Protein AF-A0A1W9SX66-F1 (afdb_monomer_lite)

pLDDT: mean 78.48, std 17.4, range [28.59, 94.06]

Foldseek 3Di:
DFQLVLLVVLLVLLVVLVLADPLLNVLCVQCSVVADSQQKDFLVVSLVRRPVPPPCSPVVSVVSVVSVVVSLVVSLVVCVVVVVVVSNLSSVQFDFDFDDDDDPDGTMTGTGGDPPPPPPD

Structure (mmCIF, N/CA/C/O backbone):
data_AF-A0A1W9SX66-F1
#
_entry.id   AF-A0A1W9SX66-F1
#
loop_
_atom_site.group_PDB
_atom_site.id
_atom_site.type_symbol
_atom_site.label_atom_id
_atom_site.label_alt_id
_atom_site.label_comp_id
_atom_site.label_asym_id
_atom_site.label_entity_id
_atom_site.label_seq_id
_atom_site.pdbx_PDB_ins_code
_atom_site.Cartn_x
_atom_site.Cartn_y
_atom_site.Cartn_z
_atom_site.occupancy
_atom_site.B_iso_or_equiv
_atom_site.auth_seq_id
_atom_site.auth_comp_id
_atom_site.auth_asym_id
_atom_site.auth_atom_id
_atom_site.pdbx_PDB_model_num
ATOM 1 N N . MET A 1 1 ? -13.457 -14.697 2.118 1.00 47.81 1 MET A N 1
ATOM 2 C CA . MET A 1 1 ? -12.873 -13.501 1.469 1.00 47.81 1 MET A CA 1
ATOM 3 C C . MET A 1 1 ? -11.467 -13.855 1.007 1.00 47.81 1 MET A C 1
ATOM 5 O O . MET A 1 1 ? -10.770 -14.530 1.751 1.00 47.81 1 MET A O 1
ATOM 9 N N . THR A 1 2 ? -11.082 -13.484 -0.215 1.00 57.41 2 THR A N 1
ATOM 10 C CA . THR A 1 2 ? -9.719 -13.680 -0.748 1.00 57.41 2 THR A CA 1
ATOM 11 C C . THR A 1 2 ? -8.740 -12.703 -0.084 1.00 57.41 2 THR A C 1
ATOM 13 O O . THR A 1 2 ? -9.169 -11.658 0.408 1.00 57.41 2 THR A O 1
ATOM 16 N N . GLY A 1 3 ? -7.435 -13.004 -0.084 1.00 63.94 3 GLY A N 1
ATOM 17 C CA . GLY A 1 3 ? -6.404 -12.120 0.491 1.00 63.94 3 GLY A CA 1
ATOM 18 C C . GLY A 1 3 ? -6.440 -10.691 -0.071 1.0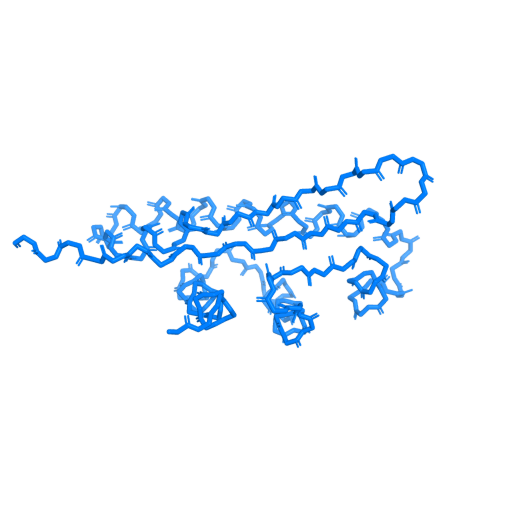0 63.94 3 GLY A C 1
ATOM 19 O O . GLY A 1 3 ? -6.304 -9.727 0.676 1.00 63.94 3 GLY A O 1
ATOM 20 N N . LEU A 1 4 ? -6.763 -10.539 -1.360 1.00 70.50 4 LEU A N 1
ATOM 21 C CA . LEU A 1 4 ? -6.938 -9.235 -2.012 1.00 70.50 4 LEU A CA 1
ATOM 22 C C . LEU A 1 4 ? -8.025 -8.364 -1.368 1.00 70.50 4 LEU A C 1
ATOM 24 O O . LEU A 1 4 ? -7.818 -7.164 -1.207 1.00 70.50 4 LEU A O 1
ATOM 28 N N . ASN A 1 5 ? -9.160 -8.935 -0.950 1.00 74.81 5 ASN A N 1
ATOM 29 C CA . ASN A 1 5 ? -10.233 -8.147 -0.333 1.00 74.81 5 ASN A CA 1
ATOM 30 C C . ASN A 1 5 ? -9.789 -7.528 1.001 1.00 74.81 5 ASN A C 1
ATOM 32 O O . ASN A 1 5 ? -10.175 -6.401 1.310 1.00 74.81 5 ASN A O 1
ATOM 36 N N . TYR A 1 6 ? -8.958 -8.238 1.771 1.00 74.50 6 TYR A N 1
ATOM 37 C CA . TYR A 1 6 ? -8.386 -7.708 3.011 1.00 74.50 6 TYR A CA 1
ATOM 38 C C . TYR A 1 6 ? -7.370 -6.607 2.735 1.00 74.50 6 TYR A C 1
ATOM 40 O O . TYR A 1 6 ? -7.409 -5.575 3.397 1.00 74.50 6 TYR A O 1
ATOM 48 N N . ILE A 1 7 ? -6.540 -6.776 1.705 1.00 75.50 7 ILE A N 1
ATOM 49 C CA . ILE A 1 7 ? -5.585 -5.754 1.268 1.00 75.50 7 ILE A CA 1
ATOM 50 C C . ILE A 1 7 ? -6.325 -4.471 0.861 1.00 75.50 7 ILE A C 1
ATOM 52 O O . ILE A 1 7 ? -6.004 -3.389 1.351 1.00 75.50 7 ILE A O 1
ATOM 56 N N . HIS A 1 8 ? -7.373 -4.579 0.038 1.00 80.94 8 HIS A N 1
ATOM 57 C CA . HIS A 1 8 ? -8.212 -3.439 -0.339 1.00 80.94 8 HIS A CA 1
ATOM 58 C C . HIS A 1 8 ? -8.830 -2.742 0.878 1.00 80.94 8 HIS A C 1
ATOM 60 O O . HIS A 1 8 ? -8.766 -1.516 0.977 1.00 80.94 8 HIS A O 1
ATOM 66 N N . LYS A 1 9 ? -9.399 -3.508 1.817 1.00 84.19 9 LYS A N 1
ATOM 67 C CA . LYS A 1 9 ? -10.010 -2.957 3.032 1.00 84.19 9 LYS A CA 1
ATOM 68 C C . LYS A 1 9 ? -8.976 -2.243 3.907 1.00 84.19 9 LYS A C 1
ATOM 70 O O . LYS A 1 9 ? -9.235 -1.138 4.372 1.00 84.19 9 LYS A O 1
ATOM 75 N N . ALA A 1 10 ? -7.798 -2.833 4.091 1.00 84.25 10 ALA A N 1
ATOM 76 C CA . ALA A 1 10 ? -6.725 -2.244 4.884 1.00 84.25 10 ALA A CA 1
ATOM 77 C C . ALA A 1 10 ? -6.221 -0.928 4.268 1.00 84.25 10 ALA A C 1
ATOM 79 O O . ALA A 1 10 ? -6.040 0.063 4.976 1.00 84.25 10 ALA A O 1
ATOM 80 N N . PHE A 1 11 ? -6.102 -0.862 2.938 1.00 84.88 11 PHE A N 1
ATOM 81 C CA . PHE A 1 11 ? -5.754 0.380 2.244 1.00 84.88 11 PHE A CA 1
ATOM 82 C C . PHE A 1 11 ? -6.856 1.444 2.286 1.00 84.88 11 PHE A C 1
ATOM 84 O O . PHE A 1 11 ? -6.541 2.631 2.359 1.00 84.88 11 PHE A O 1
ATOM 91 N N . GLN A 1 12 ? -8.133 1.058 2.278 1.00 87.75 12 GLN A N 1
ATOM 92 C CA . GLN A 1 12 ? -9.238 1.997 2.503 1.00 87.75 12 GLN A CA 1
ATOM 93 C C . GLN A 1 12 ? -9.212 2.572 3.920 1.00 87.75 12 GLN A C 1
ATOM 95 O O . GLN A 1 12 ? -9.393 3.774 4.097 1.00 87.75 12 GLN A O 1
ATOM 100 N N . VAL A 1 13 ? -8.937 1.741 4.929 1.00 89.38 13 VAL A N 1
ATOM 101 C CA . VAL A 1 13 ? -8.766 2.225 6.304 1.00 89.38 13 VAL A CA 1
ATOM 102 C C . VAL A 1 13 ? -7.586 3.190 6.378 1.00 89.38 13 VAL A C 1
ATOM 104 O O . VAL A 1 13 ? -7.758 4.299 6.872 1.00 89.38 13 VAL A O 1
ATOM 107 N N . LEU A 1 14 ? -6.439 2.856 5.777 1.00 89.44 14 LEU A N 1
ATOM 108 C CA . LEU A 1 14 ? -5.275 3.748 5.710 1.00 89.44 14 LEU A CA 1
ATOM 109 C C . LEU A 1 14 ? -5.602 5.114 5.077 1.00 89.44 14 LEU A C 1
ATOM 111 O O . LEU A 1 14 ? -5.104 6.144 5.533 1.00 89.44 14 LEU A O 1
ATOM 115 N N . GLN A 1 15 ? -6.474 5.150 4.062 1.00 88.00 15 GLN A N 1
ATOM 116 C CA . GLN A 1 15 ? -6.930 6.399 3.437 1.00 88.00 15 GLN A CA 1
ATOM 117 C C . GLN A 1 15 ? -7.661 7.331 4.409 1.00 88.00 15 GLN A C 1
ATOM 119 O O . GLN A 1 15 ? -7.495 8.550 4.320 1.00 88.00 15 GLN A O 1
ATOM 124 N N . ASN A 1 16 ? -8.408 6.788 5.370 1.00 90.06 16 ASN A N 1
ATOM 125 C CA . ASN A 1 16 ? -9.176 7.588 6.325 1.00 90.06 16 ASN A CA 1
ATOM 126 C C . ASN A 1 16 ? -8.287 8.363 7.306 1.00 90.06 16 ASN A C 1
ATOM 128 O O . ASN A 1 16 ? -8.690 9.425 7.782 1.00 90.06 16 ASN A O 1
ATOM 132 N N . TYR A 1 17 ? -7.078 7.863 7.573 1.00 89.81 17 TYR A N 1
ATOM 133 C CA . TYR A 1 17 ? -6.124 8.494 8.488 1.00 89.81 17 TYR A CA 1
ATOM 134 C C . TYR A 1 17 ? -5.305 9.611 7.838 1.00 89.81 17 TYR A C 1
ATOM 136 O O . TYR A 1 17 ? -4.735 10.426 8.547 1.00 89.81 17 TYR A O 1
ATOM 144 N N . LYS A 1 18 ? -5.290 9.708 6.499 1.00 88.88 18 LYS A N 1
ATOM 145 C CA . LYS A 1 18 ? -4.598 10.776 5.745 1.00 88.88 18 LYS A CA 1
ATOM 146 C C . LYS A 1 18 ? -3.094 10.910 6.048 1.00 88.88 18 LYS A C 1
ATOM 148 O O . LYS A 1 18 ? -2.510 11.957 5.789 1.00 88.88 18 LYS A O 1
ATOM 153 N N . GLU A 1 19 ? -2.460 9.833 6.505 1.00 90.12 19 GLU A N 1
ATOM 154 C CA . GLU A 1 19 ? -1.024 9.790 6.831 1.00 90.12 19 GLU A CA 1
ATOM 155 C C . GLU A 1 19 ? -0.117 9.623 5.597 1.00 90.12 19 GLU A C 1
ATOM 157 O O . GLU A 1 19 ? 1.107 9.684 5.694 1.00 90.12 19 GLU A O 1
ATOM 162 N N . LEU A 1 20 ? -0.702 9.426 4.410 1.00 88.06 20 LEU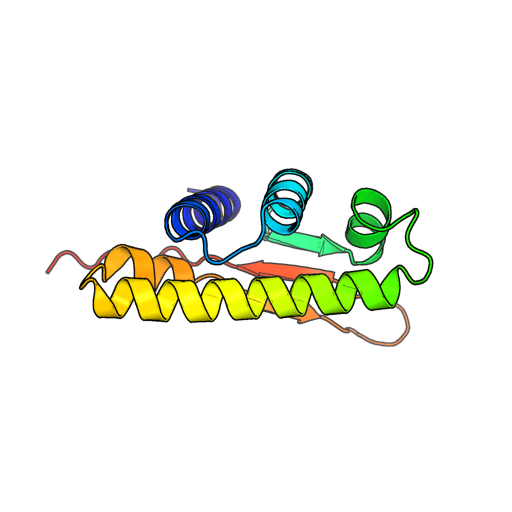 A N 1
ATOM 163 C CA . LEU A 1 20 ? 0.023 9.413 3.140 1.00 88.06 20 LEU A CA 1
ATOM 164 C C . LEU A 1 20 ? -0.244 10.688 2.338 1.00 88.06 20 LEU A C 1
ATOM 166 O O . LEU A 1 20 ? -1.351 11.225 2.308 1.00 88.06 20 LEU A O 1
ATOM 170 N N . GLY A 1 21 ? 0.771 11.143 1.605 1.00 87.38 21 GLY A N 1
ATOM 171 C CA . GLY A 1 21 ? 0.604 12.229 0.644 1.00 87.38 21 GLY A CA 1
ATOM 172 C C . GLY A 1 21 ? -0.290 11.822 -0.534 1.00 87.38 21 GLY A C 1
ATOM 173 O O . GLY A 1 21 ? -0.339 10.657 -0.932 1.00 87.38 21 GLY A O 1
ATOM 174 N N . ALA A 1 22 ? -0.944 12.801 -1.167 1.00 88.81 22 ALA A N 1
ATOM 175 C CA . ALA A 1 22 ? -1.854 12.575 -2.300 1.00 88.81 22 ALA A CA 1
ATOM 176 C C . ALA A 1 22 ? -1.222 11.767 -3.454 1.00 88.81 22 ALA A C 1
ATOM 178 O O . ALA A 1 22 ? -1.887 10.952 -4.096 1.00 88.81 22 ALA A O 1
ATOM 179 N N . THR A 1 23 ? 0.073 11.968 -3.711 1.00 88.94 23 THR A N 1
ATOM 180 C CA . THR A 1 23 ? 0.823 11.208 -4.720 1.00 88.94 23 THR A CA 1
ATOM 181 C C . THR A 1 23 ? 0.955 9.734 -4.348 1.00 88.94 23 THR A C 1
ATOM 183 O O . THR A 1 23 ? 0.752 8.874 -5.200 1.00 88.94 23 THR A O 1
ATOM 186 N N . ASP A 1 24 ? 1.262 9.427 -3.088 1.00 87.69 24 ASP A N 1
ATOM 187 C CA . ASP A 1 24 ? 1.434 8.045 -2.643 1.00 87.69 24 ASP A CA 1
ATOM 188 C C . ASP A 1 24 ? 0.084 7.305 -2.617 1.00 87.69 24 ASP A C 1
ATOM 190 O O . ASP A 1 24 ? 0.021 6.148 -3.029 1.00 87.69 24 ASP A O 1
ATOM 194 N N . PHE A 1 25 ? -1.019 7.989 -2.286 1.00 87.19 25 PHE A N 1
ATOM 195 C CA . PHE A 1 25 ? -2.367 7.427 -2.448 1.00 87.19 25 PHE A CA 1
ATOM 196 C C . PHE A 1 25 ? -2.714 7.111 -3.903 1.00 87.19 25 PHE A C 1
ATOM 198 O O . PHE A 1 25 ? -3.231 6.032 -4.198 1.00 87.19 25 PHE A O 1
ATOM 205 N N . ARG A 1 26 ? -2.402 8.019 -4.836 1.00 89.88 26 ARG A N 1
ATOM 206 C CA . ARG A 1 26 ? -2.592 7.754 -6.269 1.00 89.88 26 ARG A CA 1
ATOM 207 C C . ARG A 1 26 ? -1.794 6.526 -6.708 1.00 89.88 26 ARG A C 1
ATOM 209 O O . ARG A 1 26 ? -2.319 5.691 -7.437 1.00 89.88 26 ARG A O 1
ATOM 216 N N . ASN A 1 27 ? -0.556 6.403 -6.236 1.00 90.25 27 ASN A N 1
ATOM 217 C CA . ASN A 1 27 ? 0.301 5.262 -6.535 1.00 90.25 27 ASN A CA 1
ATOM 218 C C . ASN A 1 27 ? -0.284 3.949 -5.996 1.00 90.25 27 ASN A C 1
ATOM 220 O O . ASN A 1 27 ? -0.286 2.953 -6.712 1.00 90.25 27 ASN A O 1
ATOM 224 N N . LEU A 1 28 ? -0.840 3.937 -4.781 1.00 88.44 28 LEU A N 1
ATOM 225 C CA . LEU A 1 28 ? -1.524 2.759 -4.237 1.00 88.44 28 LEU A CA 1
ATOM 226 C C . LEU A 1 28 ? -2.725 2.337 -5.086 1.00 88.44 28 LEU A C 1
ATOM 228 O O . LEU A 1 28 ? -2.856 1.159 -5.402 1.00 88.44 28 LEU A O 1
ATOM 232 N N . ASN A 1 29 ? -3.550 3.287 -5.529 1.00 88.31 29 ASN A N 1
ATOM 233 C CA . ASN A 1 29 ? -4.699 2.985 -6.389 1.00 88.31 29 ASN A CA 1
ATOM 234 C C . ASN A 1 29 ? -4.292 2.376 -7.744 1.00 88.31 29 ASN A C 1
ATOM 236 O O . ASN A 1 29 ? -5.077 1.643 -8.337 1.00 88.31 29 ASN A O 1
ATOM 240 N N . ILE A 1 30 ? -3.073 2.653 -8.221 1.00 89.94 30 ILE A N 1
ATOM 241 C CA . ILE A 1 30 ? -2.504 2.023 -9.422 1.00 89.94 30 ILE A CA 1
ATOM 242 C C . ILE A 1 30 ? -1.979 0.613 -9.111 1.00 89.94 30 ILE A C 1
ATOM 244 O O . ILE A 1 30 ? -2.124 -0.283 -9.935 1.00 89.94 30 ILE A O 1
ATOM 248 N N . ILE A 1 31 ? -1.361 0.405 -7.944 1.00 88.50 31 ILE A N 1
ATOM 249 C CA . ILE A 1 31 ? -0.665 -0.847 -7.609 1.00 88.50 31 ILE A CA 1
ATOM 250 C C . ILE A 1 31 ? -1.590 -1.936 -7.079 1.00 88.50 31 ILE A C 1
ATOM 252 O O . ILE A 1 31 ? -1.384 -3.096 -7.420 1.00 88.50 31 ILE A O 1
ATOM 256 N N . ILE A 1 32 ? -2.594 -1.599 -6.268 1.00 86.06 32 ILE A N 1
ATOM 257 C CA . ILE A 1 32 ? -3.468 -2.604 -5.642 1.00 86.06 32 ILE A CA 1
ATOM 258 C C . ILE A 1 32 ? -4.142 -3.520 -6.688 1.00 86.06 32 ILE A C 1
ATOM 260 O O . ILE A 1 32 ? -4.109 -4.735 -6.496 1.00 86.06 32 ILE A O 1
ATOM 264 N N . PRO A 1 33 ? -4.676 -3.012 -7.820 1.00 86.62 33 PRO A N 1
ATOM 265 C CA . PRO A 1 33 ? -5.248 -3.868 -8.865 1.00 86.62 33 PRO A CA 1
ATOM 266 C C . PRO A 1 33 ? -4.227 -4.753 -9.598 1.00 86.62 33 PRO A C 1
ATOM 268 O O . PRO A 1 33 ? -4.623 -5.674 -10.304 1.00 86.62 33 PRO A O 1
ATOM 271 N N . LEU A 1 34 ? -2.930 -4.455 -9.476 1.00 86.12 34 LEU A N 1
ATOM 272 C CA . LEU A 1 34 ? -1.836 -5.192 -10.117 1.00 86.12 34 LEU A CA 1
ATOM 273 C C . LEU A 1 34 ? -1.241 -6.278 -9.210 1.00 86.12 34 LEU A C 1
ATOM 275 O O . LEU A 1 34 ? -0.316 -6.974 -9.628 1.00 86.12 34 LEU A O 1
ATOM 279 N N . LEU A 1 35 ? -1.728 -6.402 -7.973 1.00 83.81 35 LEU A N 1
ATOM 280 C CA . LEU A 1 35 ? -1.296 -7.456 -7.066 1.00 83.81 35 LEU A CA 1
ATOM 281 C C . LEU A 1 35 ? -1.814 -8.814 -7.547 1.00 83.81 35 LEU A C 1
ATOM 283 O O . LEU A 1 35 ? -2.964 -8.943 -7.967 1.00 83.81 35 LEU A O 1
ATOM 287 N N . ASP A 1 36 ? -0.976 -9.842 -7.448 1.00 81.44 36 ASP A N 1
ATOM 288 C CA . ASP A 1 36 ? -1.420 -11.214 -7.667 1.00 81.44 36 ASP A CA 1
ATOM 289 C C . ASP A 1 36 ? -2.328 -11.710 -6.524 1.00 81.44 36 ASP A C 1
ATOM 291 O O . ASP A 1 36 ? -2.572 -11.027 -5.526 1.00 81.44 36 ASP A O 1
ATOM 295 N N . PHE A 1 37 ? -2.818 -12.943 -6.647 1.00 74.19 37 PHE A N 1
ATOM 296 C CA . PHE A 1 37 ? -3.725 -13.557 -5.673 1.00 74.19 37 PHE A CA 1
ATOM 297 C C . PHE A 1 37 ? -3.167 -13.654 -4.239 1.00 74.19 37 PHE A C 1
ATOM 299 O O . PHE A 1 37 ? -3.949 -13.792 -3.297 1.00 74.19 37 PHE A O 1
ATOM 306 N N . ASN A 1 38 ? -1.846 -13.560 -4.064 1.00 73.38 38 ASN A N 1
ATOM 307 C CA . ASN A 1 38 ? -1.158 -13.577 -2.772 1.00 73.38 38 ASN A CA 1
ATOM 308 C C . ASN A 1 38 ? -0.701 -12.179 -2.319 1.00 73.38 38 ASN A C 1
ATOM 310 O O . ASN A 1 38 ? 0.045 -12.069 -1.339 1.00 73.38 38 ASN A O 1
ATOM 314 N N . GLY A 1 39 ? -1.095 -11.122 -3.034 1.00 73.44 39 GLY A N 1
ATOM 315 C CA . GLY A 1 39 ? -0.696 -9.754 -2.729 1.00 73.44 39 GLY A CA 1
ATOM 316 C C . GLY A 1 39 ? 0.713 -9.393 -3.206 1.00 73.44 39 GLY A C 1
ATOM 317 O O . GLY A 1 39 ? 1.280 -8.415 -2.714 1.00 73.44 39 GLY A O 1
ATOM 318 N N . PHE A 1 40 ? 1.316 -10.161 -4.119 1.00 81.44 40 PHE A N 1
ATOM 319 C CA . PHE A 1 40 ? 2.632 -9.836 -4.664 1.00 81.44 40 PHE A CA 1
ATOM 320 C C . PHE A 1 40 ? 2.549 -8.890 -5.850 1.00 81.44 40 PHE A C 1
ATOM 322 O O . PHE A 1 40 ? 1.706 -9.020 -6.733 1.00 81.44 40 PHE A O 1
ATOM 329 N N . ILE A 1 41 ? 3.546 -8.016 -5.930 1.00 83.56 41 ILE A N 1
ATOM 330 C CA . ILE A 1 41 ? 3.920 -7.330 -7.158 1.00 83.56 41 ILE A CA 1
ATOM 331 C C . ILE A 1 41 ? 5.432 -7.340 -7.313 1.00 83.56 41 ILE A C 1
ATOM 333 O O . ILE A 1 41 ? 6.193 -7.146 -6.357 1.00 83.56 41 ILE A O 1
ATOM 337 N N . ASN A 1 42 ? 5.897 -7.583 -8.535 1.00 82.31 42 ASN A N 1
ATOM 338 C CA . ASN A 1 42 ? 7.322 -7.538 -8.804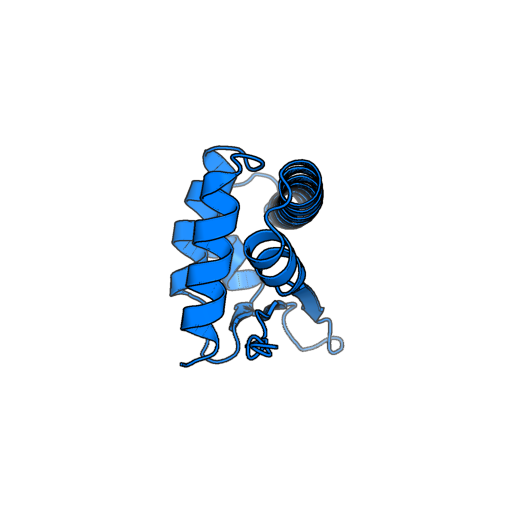 1.00 82.31 42 ASN A CA 1
ATOM 339 C C . ASN A 1 42 ? 7.808 -6.072 -8.858 1.00 82.31 42 ASN A C 1
ATOM 341 O O . ASN A 1 42 ? 7.091 -5.144 -9.241 1.00 82.31 42 ASN A O 1
ATOM 345 N N . LYS A 1 43 ? 9.062 -5.845 -8.466 1.00 85.38 43 LYS A N 1
ATOM 346 C CA . LYS A 1 43 ? 9.667 -4.508 -8.436 1.00 85.38 43 LYS A CA 1
ATOM 347 C C . LYS A 1 43 ? 9.688 -3.853 -9.817 1.00 85.38 43 LYS A C 1
ATOM 349 O O . LYS A 1 43 ? 9.545 -2.637 -9.902 1.00 85.38 43 LYS A O 1
ATOM 354 N N . LYS A 1 44 ? 9.907 -4.632 -10.880 1.00 85.44 44 LYS A N 1
ATOM 355 C CA . LYS A 1 44 ? 10.023 -4.119 -12.251 1.00 85.44 44 LYS A CA 1
ATOM 356 C C . LYS A 1 44 ? 8.702 -3.504 -12.714 1.00 85.44 44 LYS A C 1
ATOM 358 O O . LYS A 1 44 ? 8.708 -2.396 -13.230 1.00 85.44 44 LYS A O 1
ATOM 363 N N . ASP A 1 45 ? 7.590 -4.171 -12.458 1.00 87.31 45 ASP A N 1
ATOM 364 C CA . ASP A 1 45 ? 6.240 -3.742 -12.793 1.00 87.31 45 ASP A CA 1
ATOM 365 C C . ASP A 1 45 ? 5.844 -2.552 -11.939 1.00 87.31 45 ASP A C 1
ATOM 367 O O . ASP A 1 45 ? 5.340 -1.570 -12.472 1.00 87.31 45 ASP A O 1
ATOM 371 N N . LEU A 1 46 ? 6.158 -2.560 -10.643 1.00 88.19 46 LEU A N 1
ATOM 372 C CA . LEU A 1 46 ? 5.924 -1.395 -9.795 1.00 88.19 46 LEU A CA 1
ATOM 373 C C . LEU A 1 46 ? 6.711 -0.170 -10.301 1.00 88.19 46 LEU A C 1
ATOM 375 O O . LEU A 1 46 ? 6.141 0.911 -10.453 1.00 88.19 46 LEU A O 1
ATOM 379 N N . ILE A 1 47 ? 7.995 -0.334 -10.637 1.00 89.94 47 ILE A N 1
ATOM 380 C CA . ILE A 1 47 ? 8.812 0.735 -11.229 1.00 89.94 47 ILE A CA 1
ATOM 381 C C . ILE A 1 47 ? 8.244 1.186 -12.579 1.00 89.94 47 ILE A C 1
ATOM 383 O O . ILE A 1 47 ? 8.119 2.386 -12.806 1.00 89.94 47 ILE A O 1
ATOM 387 N N . ASN A 1 48 ? 7.864 0.262 -13.458 1.00 92.19 48 ASN A N 1
ATOM 388 C CA . ASN A 1 48 ? 7.332 0.586 -14.781 1.00 92.19 48 ASN A CA 1
ATOM 389 C C . ASN A 1 48 ? 5.991 1.326 -14.705 1.00 92.19 48 ASN A C 1
ATOM 391 O O . ASN A 1 48 ? 5.736 2.217 -15.515 1.00 92.19 48 ASN A O 1
ATOM 395 N N . ASN A 1 49 ? 5.152 0.991 -13.725 1.00 92.19 49 ASN A N 1
ATOM 396 C CA . ASN A 1 49 ? 3.849 1.621 -13.546 1.00 92.19 49 ASN A CA 1
ATOM 397 C C . ASN A 1 49 ? 3.943 2.984 -12.845 1.00 92.19 49 ASN A C 1
ATOM 399 O O . ASN A 1 49 ? 3.216 3.900 -13.219 1.00 92.19 49 ASN A O 1
ATOM 403 N N . LEU A 1 50 ? 4.845 3.154 -11.870 1.00 92.25 50 LEU A N 1
ATOM 404 C CA . LEU A 1 50 ? 4.889 4.372 -11.042 1.00 92.25 50 LEU A CA 1
ATOM 405 C C . LEU A 1 50 ? 6.054 5.315 -11.345 1.00 92.25 50 LEU A C 1
ATOM 407 O O . LEU A 1 50 ? 5.927 6.529 -11.203 1.00 92.25 50 LEU A O 1
ATOM 411 N N . PHE A 1 51 ? 7.209 4.774 -11.726 1.00 92.69 51 PHE A N 1
ATOM 412 C CA . PHE A 1 51 ? 8.483 5.499 -11.716 1.00 92.69 51 PHE A CA 1
ATOM 413 C C . PHE A 1 51 ? 9.251 5.418 -13.037 1.00 92.69 51 PHE A C 1
ATOM 415 O O . PHE A 1 51 ? 10.411 5.825 -13.072 1.00 92.69 51 PHE A O 1
ATOM 422 N N . LYS A 1 52 ? 8.621 4.965 -14.132 1.00 91.38 52 LYS A N 1
ATOM 423 C CA . LYS A 1 52 ? 9.265 4.816 -15.453 1.00 91.38 52 LYS A CA 1
ATOM 424 C C . LYS A 1 52 ? 9.965 6.082 -15.956 1.00 91.38 52 LYS A C 1
ATOM 426 O O . LYS A 1 52 ? 11.001 5.995 -16.597 1.00 91.38 52 LYS A O 1
ATOM 431 N N . ASN A 1 53 ? 9.412 7.250 -15.626 1.00 91.75 53 ASN A N 1
ATOM 432 C CA . ASN A 1 53 ? 9.924 8.555 -16.050 1.00 91.75 53 ASN A CA 1
ATOM 433 C C . ASN A 1 53 ? 10.784 9.238 -14.967 1.00 91.75 53 ASN A C 1
ATOM 435 O O . ASN A 1 53 ? 11.165 10.397 -15.118 1.00 91.75 53 ASN A O 1
ATOM 439 N N . SER A 1 54 ? 11.055 8.566 -13.843 1.00 92.50 54 SER A N 1
ATOM 440 C CA . SER A 1 54 ? 11.918 9.106 -12.791 1.00 92.50 54 SER A CA 1
ATOM 441 C C . SER A 1 54 ? 13.370 9.142 -13.265 1.00 92.50 54 SER A C 1
ATOM 443 O O . SER A 1 54 ? 13.857 8.181 -13.852 1.00 92.50 54 SER A O 1
ATOM 445 N N . LYS A 1 55 ? 14.106 10.206 -12.916 1.00 93.25 55 LYS A N 1
ATOM 446 C CA . LYS A 1 55 ? 15.565 10.275 -13.125 1.00 93.25 55 LYS A CA 1
ATOM 447 C C . LYS A 1 55 ? 16.318 9.154 -12.391 1.00 93.25 55 LYS A C 1
ATOM 449 O O . LYS A 1 55 ? 17.400 8.767 -12.809 1.00 93.25 55 LYS A O 1
ATOM 454 N N . ASN A 1 56 ? 15.752 8.652 -11.291 1.00 93.38 56 ASN A N 1
ATOM 455 C CA . ASN A 1 56 ? 16.269 7.516 -10.529 1.00 93.38 56 ASN A CA 1
ATOM 456 C C . ASN A 1 56 ? 15.094 6.616 -10.094 1.00 93.38 56 ASN A C 1
ATOM 458 O O . ASN A 1 56 ? 14.538 6.815 -9.005 1.00 93.38 56 ASN A O 1
ATOM 462 N N . PRO A 1 57 ? 14.662 5.664 -10.942 1.00 89.81 57 PRO A N 1
ATOM 463 C CA . PRO A 1 57 ? 13.492 4.828 -10.669 1.00 89.81 57 PRO A CA 1
ATOM 464 C C . PRO A 1 57 ? 13.651 3.942 -9.428 1.00 89.81 57 PRO A C 1
ATOM 466 O O . PRO A 1 57 ? 12.734 3.844 -8.614 1.00 89.81 57 PRO A O 1
ATOM 469 N N . ASP A 1 58 ? 14.836 3.368 -9.219 1.00 86.81 58 ASP A N 1
ATOM 470 C CA . ASP A 1 58 ? 15.155 2.568 -8.034 1.00 86.81 58 ASP A CA 1
ATOM 471 C C . ASP A 1 58 ? 15.119 3.379 -6.735 1.00 86.81 58 ASP A C 1
ATOM 473 O O . ASP A 1 58 ? 14.620 2.905 -5.711 1.00 86.81 58 ASP A O 1
ATOM 477 N N . GLY A 1 59 ? 15.648 4.605 -6.764 1.00 87.88 59 GLY A N 1
ATOM 478 C CA . GLY A 1 59 ? 15.578 5.530 -5.635 1.00 87.88 59 GLY A CA 1
ATOM 479 C C . GLY A 1 59 ? 14.136 5.918 -5.311 1.00 87.88 59 GLY A C 1
ATOM 480 O O . GLY A 1 59 ? 13.727 5.846 -4.153 1.00 87.88 59 GLY A O 1
ATOM 481 N N . ALA A 1 60 ? 13.344 6.250 -6.334 1.00 89.56 60 ALA A N 1
ATOM 482 C CA . ALA A 1 60 ? 11.928 6.575 -6.179 1.00 89.56 60 ALA A CA 1
ATOM 483 C C . ALA A 1 60 ? 11.126 5.401 -5.595 1.00 89.56 60 ALA A C 1
ATOM 485 O O . ALA A 1 60 ? 10.350 5.602 -4.663 1.00 89.56 60 ALA A O 1
ATOM 486 N N . TYR A 1 61 ? 11.392 4.178 -6.062 1.00 89.25 61 TYR A N 1
ATOM 487 C CA . TYR A 1 61 ? 10.823 2.950 -5.510 1.00 89.25 61 TYR A CA 1
ATOM 488 C C . TYR A 1 61 ? 11.122 2.777 -4.018 1.00 89.25 61 TYR A C 1
ATOM 490 O O . TYR A 1 61 ? 10.203 2.578 -3.225 1.00 89.25 61 TYR A O 1
ATOM 498 N N . ARG A 1 62 ? 12.394 2.883 -3.608 1.00 86.75 62 ARG A N 1
ATOM 499 C CA . ARG A 1 62 ? 12.769 2.747 -2.190 1.00 86.75 62 ARG A CA 1
ATOM 500 C C . ARG A 1 62 ? 12.099 3.809 -1.325 1.00 86.75 62 ARG A C 1
ATOM 502 O O . ARG A 1 62 ? 11.589 3.479 -0.259 1.00 86.75 62 ARG A O 1
ATOM 509 N N . ASN A 1 63 ? 12.073 5.052 -1.803 1.00 90.06 63 ASN A N 1
ATOM 510 C CA . ASN A 1 63 ? 11.459 6.162 -1.081 1.00 90.06 63 ASN A CA 1
ATOM 511 C C . ASN A 1 63 ? 9.942 5.990 -0.961 1.00 90.06 63 ASN A C 1
ATOM 513 O O . ASN A 1 63 ? 9.382 6.301 0.084 1.00 90.06 63 ASN A O 1
ATOM 517 N N . PHE A 1 64 ? 9.282 5.479 -2.001 1.00 90.12 64 PHE A N 1
ATOM 518 C CA . PHE A 1 64 ? 7.859 5.152 -1.954 1.00 90.12 64 PHE A CA 1
ATOM 519 C C . PHE A 1 64 ? 7.556 4.093 -0.895 1.00 90.12 64 PHE A C 1
ATOM 521 O O . PHE A 1 64 ? 6.696 4.322 -0.054 1.00 90.12 64 PHE A O 1
ATOM 528 N N . LEU A 1 65 ? 8.299 2.980 -0.874 1.00 88.25 65 LEU A N 1
ATOM 529 C CA . LEU A 1 65 ? 8.099 1.948 0.148 1.00 88.25 65 LEU A CA 1
ATOM 530 C C . LEU A 1 65 ? 8.353 2.468 1.564 1.00 88.25 65 LEU A C 1
ATOM 532 O O . LEU A 1 65 ? 7.607 2.129 2.474 1.00 88.25 65 LEU A O 1
ATOM 536 N N . PHE A 1 66 ? 9.384 3.298 1.742 1.00 88.31 66 PHE A N 1
ATOM 537 C CA . PHE A 1 66 ? 9.687 3.909 3.034 1.00 88.31 66 PHE A CA 1
ATOM 538 C C . PHE A 1 66 ? 8.548 4.816 3.517 1.00 88.31 66 PHE A C 1
ATOM 540 O O . PHE A 1 66 ? 8.091 4.674 4.647 1.00 88.31 66 PHE A O 1
ATOM 547 N N . ARG A 1 67 ? 8.043 5.707 2.652 1.00 91.00 67 ARG A N 1
ATOM 548 C CA . ARG A 1 67 ? 6.908 6.580 2.993 1.00 91.00 67 ARG A CA 1
ATOM 549 C C . ARG A 1 67 ? 5.633 5.791 3.253 1.00 91.00 67 ARG A C 1
ATOM 551 O O . ARG A 1 67 ? 4.889 6.140 4.157 1.00 91.00 67 ARG A O 1
ATOM 558 N N . LEU A 1 68 ? 5.398 4.727 2.487 1.00 90.19 68 LEU A N 1
ATOM 559 C CA . LEU A 1 68 ? 4.243 3.867 2.689 1.00 90.19 68 LEU A CA 1
ATOM 560 C C . LEU A 1 68 ? 4.290 3.182 4.057 1.00 90.19 68 LEU A C 1
ATOM 562 O O . LEU A 1 68 ? 3.298 3.199 4.776 1.00 90.19 68 LEU A O 1
ATOM 566 N N . GLN A 1 69 ? 5.447 2.630 4.428 1.00 89.06 69 GLN A N 1
ATOM 567 C CA . GLN A 1 69 ? 5.640 2.005 5.732 1.00 89.06 69 GLN A CA 1
ATOM 568 C C . GLN A 1 69 ? 5.460 3.014 6.875 1.00 89.06 69 GLN A C 1
ATOM 570 O O . GLN A 1 69 ? 4.684 2.760 7.789 1.00 89.06 69 GLN A O 1
ATOM 575 N N . SER A 1 70 ? 6.091 4.187 6.775 1.00 91.19 70 SER A N 1
ATOM 576 C CA . SER A 1 70 ? 5.946 5.248 7.778 1.00 91.19 70 SER A CA 1
ATOM 577 C C . SER A 1 70 ? 4.499 5.743 7.903 1.00 91.19 70 SER A C 1
ATOM 579 O O . SER A 1 70 ? 4.023 5.957 9.012 1.00 91.19 70 SER A O 1
ATOM 581 N N . GLY A 1 71 ? 3.764 5.871 6.792 1.00 91.19 71 GLY A N 1
ATOM 582 C CA . GLY A 1 71 ? 2.351 6.255 6.830 1.00 91.19 71 GLY A CA 1
ATOM 583 C C . GLY A 1 71 ? 1.455 5.200 7.486 1.00 91.19 71 GLY A C 1
ATOM 584 O O . GLY A 1 71 ? 0.503 5.558 8.171 1.00 91.19 71 GLY A O 1
ATOM 585 N N . ILE A 1 72 ? 1.765 3.908 7.323 1.00 90.62 72 ILE A N 1
ATOM 586 C CA . ILE A 1 72 ? 1.065 2.821 8.029 1.00 90.62 72 ILE A CA 1
ATOM 587 C C . ILE A 1 72 ? 1.348 2.894 9.533 1.00 90.62 72 ILE A C 1
ATOM 589 O O . ILE A 1 72 ? 0.410 2.853 10.323 1.00 90.62 72 ILE A O 1
ATOM 593 N N . GLU A 1 73 ? 2.615 3.044 9.928 1.00 92.38 73 GLU A N 1
ATOM 594 C CA . GLU A 1 73 ? 3.026 3.163 11.336 1.00 92.38 73 GLU A CA 1
ATOM 595 C C . GLU A 1 73 ? 2.339 4.358 12.021 1.00 92.38 73 GLU A C 1
ATOM 597 O O . GLU A 1 73 ? 1.721 4.195 13.075 1.00 92.38 73 GLU A O 1
ATOM 602 N N . ASN A 1 74 ? 2.328 5.527 11.374 1.00 94.06 74 ASN A N 1
ATOM 603 C CA . ASN A 1 74 ? 1.618 6.703 11.880 1.00 94.06 74 ASN A CA 1
ATOM 604 C C . ASN A 1 74 ? 0.106 6.462 11.987 1.00 94.06 74 ASN A C 1
ATOM 606 O O . ASN A 1 74 ? -0.511 6.828 12.987 1.00 94.06 74 ASN A O 1
ATOM 610 N N . ALA A 1 75 ? -0.507 5.824 10.985 1.00 92.69 75 ALA A N 1
ATOM 611 C CA . ALA A 1 75 ? -1.942 5.551 11.003 1.00 92.69 75 ALA A CA 1
ATOM 612 C C . ALA A 1 75 ? -2.323 4.604 12.149 1.00 92.69 75 ALA A C 1
ATOM 614 O O . ALA A 1 75 ? -3.347 4.816 12.797 1.00 92.69 75 ALA A O 1
ATOM 615 N N . ILE A 1 76 ? -1.478 3.612 12.452 1.00 92.25 76 ILE A N 1
ATOM 616 C CA . ILE A 1 76 ? -1.639 2.725 13.610 1.00 92.25 76 ILE A CA 1
ATOM 617 C C . ILE A 1 76 ? -1.583 3.529 14.913 1.00 92.25 76 ILE A C 1
ATOM 619 O O . ILE A 1 76 ? -2.451 3.371 15.773 1.00 92.25 76 ILE A O 1
ATOM 623 N N . GLU A 1 77 ? -0.602 4.422 15.070 1.00 93.44 77 GLU A N 1
ATOM 624 C CA . GLU A 1 77 ? -0.516 5.270 16.262 1.00 93.44 77 GLU A CA 1
ATOM 625 C C . GLU A 1 77 ? -1.752 6.156 16.438 1.00 93.44 77 GLU A C 1
ATOM 627 O O . GLU A 1 77 ? -2.270 6.288 17.549 1.00 93.44 77 GLU A O 1
ATOM 632 N N . VAL A 1 78 ? -2.233 6.771 15.355 1.00 93.94 78 VAL A N 1
ATOM 633 C CA . VAL A 1 78 ? -3.428 7.620 15.383 1.00 93.94 78 VAL A CA 1
ATOM 634 C C . VAL A 1 78 ? -4.675 6.788 15.691 1.00 93.94 78 VAL A C 1
ATOM 636 O O . VAL A 1 78 ? -5.506 7.224 16.487 1.00 93.94 78 VAL A O 1
ATOM 639 N N . ALA A 1 79 ? -4.801 5.584 15.127 1.00 92.50 79 ALA A N 1
ATOM 640 C CA . ALA A 1 79 ? -5.893 4.661 15.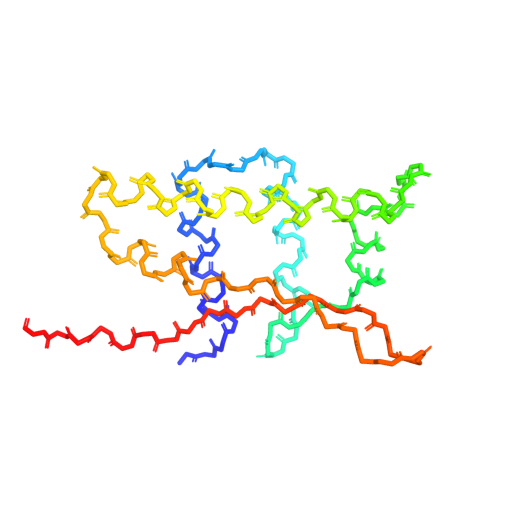425 1.00 92.50 79 ALA A CA 1
ATOM 641 C C . ALA A 1 79 ? -5.931 4.281 16.911 1.00 92.50 79 ALA A C 1
ATOM 643 O O . ALA A 1 79 ? -6.982 4.401 17.543 1.00 92.50 79 ALA A O 1
ATOM 644 N N . ASN A 1 80 ? -4.778 3.925 17.483 1.00 91.31 80 ASN A N 1
ATOM 645 C CA . ASN A 1 80 ? -4.645 3.604 18.904 1.00 91.31 80 ASN A CA 1
ATOM 646 C C . ASN A 1 80 ? -4.992 4.804 19.795 1.00 91.31 80 ASN A C 1
ATOM 648 O O . ASN A 1 80 ? -5.770 4.668 20.734 1.00 91.31 80 ASN A O 1
ATOM 652 N N . LYS A 1 81 ? -4.500 6.008 19.468 1.00 92.62 81 LYS A N 1
ATOM 653 C CA . LYS A 1 81 ? -4.843 7.250 20.194 1.00 92.62 81 LYS A CA 1
ATOM 654 C C . LYS A 1 81 ? -6.343 7.571 20.145 1.00 92.62 81 LYS A C 1
ATOM 656 O O . LYS A 1 81 ? -6.857 8.216 21.053 1.00 92.62 81 LYS A O 1
ATOM 661 N N . GLN A 1 82 ? -7.038 7.137 19.092 1.00 93.50 82 GLN A N 1
ATOM 662 C CA . GLN A 1 82 ? -8.483 7.308 18.915 1.00 93.50 82 GLN A CA 1
ATOM 663 C C . GLN A 1 82 ? -9.318 6.136 19.465 1.00 93.50 82 GLN A C 1
ATOM 665 O O . GLN A 1 82 ? -10.534 6.148 19.282 1.00 93.50 82 GLN A O 1
ATOM 670 N N . ASN A 1 83 ? -8.707 5.137 20.117 1.00 91.25 83 ASN A N 1
ATOM 671 C CA . ASN A 1 83 ? -9.361 3.899 20.573 1.00 91.25 83 ASN A CA 1
ATOM 672 C C . ASN A 1 83 ? -10.101 3.143 19.447 1.00 91.25 83 ASN A C 1
ATOM 674 O O . ASN A 1 83 ? -11.161 2.556 19.660 1.00 91.25 83 ASN A O 1
ATOM 678 N N . LYS A 1 84 ? -9.561 3.170 18.221 1.00 89.38 84 LYS A N 1
ATOM 679 C CA . LYS A 1 84 ? -10.087 2.428 17.063 1.00 89.38 84 LYS A CA 1
ATOM 680 C C . LYS A 1 84 ? -9.330 1.115 16.879 1.00 89.38 84 LYS A C 1
ATOM 682 O O . LYS A 1 84 ? -8.581 0.952 15.918 1.00 89.38 8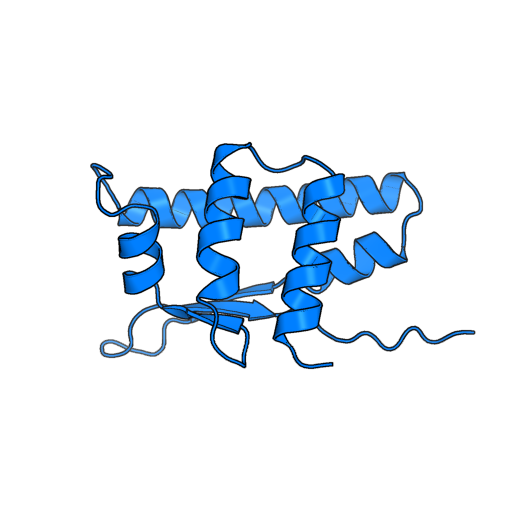4 LYS A O 1
ATOM 687 N N . GLU A 1 85 ? -9.529 0.188 17.809 1.00 87.12 85 GLU A N 1
ATOM 688 C CA . GLU A 1 85 ? -8.798 -1.089 17.871 1.00 87.12 85 GLU A CA 1
ATOM 689 C C . GLU A 1 85 ? -8.915 -1.898 16.569 1.00 87.12 85 GLU A C 1
ATOM 691 O O . GLU A 1 85 ? -7.904 -2.312 16.012 1.00 87.12 85 GLU A O 1
ATOM 696 N N . ASN A 1 86 ? -10.122 -2.003 16.002 1.00 84.88 86 ASN A N 1
ATOM 697 C CA . ASN A 1 86 ? -10.352 -2.711 14.734 1.00 84.88 86 ASN A CA 1
ATOM 698 C C . ASN A 1 86 ? -9.558 -2.122 13.553 1.00 84.88 86 ASN A C 1
ATOM 700 O O . ASN A 1 86 ? -9.098 -2.860 12.680 1.00 84.88 86 ASN A O 1
ATOM 704 N N . ASP A 1 87 ? -9.415 -0.794 13.504 1.00 87.69 87 ASP A N 1
ATOM 705 C CA . ASP A 1 87 ? -8.657 -0.125 12.445 1.00 87.69 87 ASP A CA 1
ATOM 706 C C . ASP A 1 87 ? -7.153 -0.328 12.670 1.00 87.69 87 ASP A C 1
ATOM 708 O O . ASP A 1 87 ? -6.429 -0.628 11.722 1.00 87.69 87 ASP A O 1
ATOM 712 N N . ALA A 1 88 ? -6.688 -0.229 13.921 1.00 85.56 88 ALA A N 1
ATOM 713 C CA . ALA A 1 88 ? -5.296 -0.476 14.285 1.00 85.56 88 ALA A CA 1
ATOM 714 C C . ALA A 1 88 ? -4.865 -1.912 13.949 1.00 85.56 88 ALA A C 1
ATOM 716 O O . ALA A 1 88 ? -3.832 -2.098 13.309 1.00 85.56 88 ALA A O 1
ATOM 717 N N . GLU A 1 89 ? -5.672 -2.916 14.301 1.00 83.94 89 GLU A N 1
ATOM 718 C CA . GLU A 1 89 ? -5.416 -4.321 13.967 1.00 83.94 89 GLU A CA 1
ATOM 719 C C . GLU A 1 89 ? -5.347 -4.546 12.454 1.00 83.94 89 GLU A C 1
ATOM 721 O O . GLU A 1 89 ? -4.422 -5.192 11.950 1.00 83.94 89 GLU A O 1
ATOM 726 N N . LEU A 1 90 ? -6.288 -3.969 11.698 1.00 84.00 90 LEU A N 1
ATOM 727 C CA . LEU A 1 90 ? -6.294 -4.105 10.246 1.00 84.00 90 LEU A CA 1
ATOM 728 C C . LEU A 1 90 ? -5.066 -3.440 9.611 1.00 84.00 90 LEU A C 1
ATOM 730 O O . LEU A 1 90 ? -4.474 -4.005 8.692 1.00 84.00 90 LEU A O 1
ATOM 734 N N . LEU A 1 91 ? -4.654 -2.271 10.098 1.00 86.06 91 LEU A N 1
ATOM 735 C CA . LEU A 1 91 ? -3.451 -1.585 9.626 1.00 86.06 91 LEU A CA 1
ATOM 736 C C . LEU A 1 91 ? -2.172 -2.353 9.992 1.00 86.06 91 LEU A C 1
ATOM 738 O O . LEU A 1 91 ? -1.297 -2.498 9.142 1.00 86.06 91 LEU A O 1
ATOM 742 N N . MET A 1 92 ? -2.084 -2.908 11.207 1.00 83.56 92 MET A N 1
ATOM 743 C CA . MET A 1 92 ? -0.974 -3.773 11.641 1.00 83.56 92 MET A CA 1
ATOM 744 C C . MET A 1 92 ? -0.865 -5.053 10.808 1.00 83.56 92 MET A C 1
ATOM 746 O O . MET A 1 92 ? 0.222 -5.619 10.667 1.00 83.56 92 MET A O 1
ATOM 750 N N . SER A 1 93 ? -1.981 -5.512 10.237 1.00 78.25 93 SER A N 1
ATOM 751 C CA . SER A 1 93 ? -1.977 -6.660 9.336 1.00 78.25 93 SER A CA 1
ATOM 752 C C . SER A 1 93 ? -1.226 -6.378 8.027 1.00 78.25 93 SER A C 1
ATOM 754 O O . SER A 1 93 ? -0.724 -7.330 7.428 1.00 78.25 93 SER A O 1
ATOM 756 N N . ILE A 1 94 ? -1.084 -5.100 7.623 1.00 79.81 94 ILE A N 1
ATOM 757 C CA . ILE A 1 94 ? -0.354 -4.686 6.417 1.00 79.81 94 ILE A CA 1
ATOM 758 C C . ILE A 1 94 ? 1.145 -4.915 6.608 1.00 79.81 94 ILE A C 1
ATOM 760 O O . ILE A 1 94 ? 1.837 -4.142 7.268 1.00 79.81 94 ILE A O 1
ATOM 764 N N . LYS A 1 95 ? 1.685 -5.944 5.954 1.00 75.94 95 LYS A N 1
ATOM 765 C CA . LYS A 1 95 ? 3.138 -6.185 5.907 1.00 75.94 95 LYS A CA 1
ATOM 766 C C . LYS A 1 95 ? 3.679 -5.874 4.525 1.00 75.94 95 LYS A C 1
ATOM 768 O O . LYS A 1 95 ? 3.122 -6.345 3.541 1.00 75.94 95 LYS A O 1
ATOM 773 N N . ILE A 1 96 ? 4.786 -5.132 4.469 1.00 77.50 96 ILE A N 1
ATOM 774 C CA . ILE A 1 96 ? 5.548 -4.850 3.246 1.00 77.50 96 ILE A CA 1
ATOM 775 C C . ILE A 1 96 ? 6.830 -5.675 3.296 1.00 77.50 96 ILE A C 1
ATOM 777 O O . ILE A 1 96 ? 7.820 -5.283 3.916 1.00 77.50 96 ILE A O 1
ATOM 781 N N . ILE A 1 97 ? 6.823 -6.837 2.648 1.00 73.06 97 ILE A N 1
ATOM 782 C CA . ILE A 1 97 ? 7.974 -7.746 2.673 1.00 73.06 97 ILE A CA 1
ATOM 783 C C . ILE A 1 97 ? 8.800 -7.556 1.407 1.00 73.06 97 ILE A C 1
ATOM 785 O O . ILE A 1 97 ? 8.305 -7.740 0.297 1.00 73.06 97 ILE A O 1
ATOM 789 N N . LYS A 1 98 ? 10.084 -7.224 1.577 1.00 67.38 98 LYS A N 1
ATOM 790 C CA . LYS A 1 98 ? 11.073 -7.261 0.494 1.00 67.38 98 LYS A CA 1
ATOM 791 C C . LYS A 1 98 ? 11.591 -8.685 0.364 1.00 67.38 98 LYS A C 1
ATOM 793 O O . LYS A 1 98 ? 12.334 -9.149 1.225 1.00 67.38 98 LYS A O 1
ATOM 798 N N . ILE A 1 99 ? 11.242 -9.367 -0.719 1.00 66.50 99 ILE A N 1
ATOM 799 C CA . ILE A 1 99 ? 11.778 -10.702 -0.990 1.00 66.50 99 ILE A CA 1
ATOM 800 C C . ILE A 1 99 ? 12.941 -10.578 -1.971 1.00 66.50 99 ILE A C 1
ATOM 802 O O . ILE A 1 99 ? 12.765 -10.188 -3.125 1.00 66.50 99 ILE A O 1
ATOM 806 N N . SER A 1 100 ? 14.139 -10.934 -1.507 1.00 58.00 100 SER A N 1
ATOM 807 C CA . SER A 1 100 ? 15.327 -11.127 -2.341 1.00 58.00 100 SER A CA 1
ATOM 808 C C . SER A 1 100 ? 15.717 -12.606 -2.333 1.00 58.00 100 SER A C 1
ATOM 810 O O . SER A 1 100 ? 16.535 -13.039 -1.524 1.00 58.00 100 SER A O 1
ATOM 812 N N . LYS A 1 101 ? 15.119 -13.419 -3.208 1.00 50.16 101 LYS A N 1
ATOM 813 C CA . LYS A 1 101 ? 15.554 -14.814 -3.389 1.00 50.16 101 LYS A CA 1
ATOM 814 C C . LYS A 1 101 ? 16.632 -14.878 -4.477 1.00 50.16 101 LYS A C 1
ATOM 816 O O . LYS A 1 101 ? 16.281 -14.907 -5.644 1.00 50.16 101 LYS A O 1
ATOM 821 N N . THR A 1 102 ? 17.910 -14.884 -4.073 1.00 44.81 102 THR A N 1
ATOM 822 C CA . THR A 1 102 ? 19.132 -15.148 -4.886 1.00 44.81 102 THR A CA 1
ATOM 823 C C . THR A 1 102 ? 19.283 -14.390 -6.230 1.00 44.81 102 THR A C 1
ATOM 825 O O . THR A 1 102 ? 18.405 -13.666 -6.682 1.00 44.81 102 THR A O 1
ATOM 828 N N . LYS A 1 103 ? 20.466 -14.486 -6.865 1.00 41.41 103 LYS A N 1
ATOM 829 C CA . LYS A 1 103 ? 20.922 -13.662 -8.015 1.00 41.41 103 LYS A CA 1
ATOM 830 C C . LYS A 1 103 ? 20.035 -13.688 -9.284 1.00 41.41 103 LYS A C 1
ATOM 832 O O . LYS A 1 103 ? 20.311 -12.918 -10.195 1.00 41.41 103 LYS A O 1
ATOM 837 N N . ALA A 1 104 ? 19.002 -14.533 -9.356 1.00 38.59 104 ALA A N 1
ATOM 838 C CA . ALA A 1 104 ? 18.180 -14.745 -10.555 1.00 38.59 104 ALA A CA 1
ATOM 839 C C . ALA A 1 104 ? 16.686 -14.387 -10.401 1.00 38.59 104 ALA A C 1
ATOM 841 O O . ALA A 1 104 ? 15.971 -14.378 -11.402 1.00 38.59 104 ALA A O 1
ATOM 842 N N . SER A 1 105 ? 16.196 -14.066 -9.197 1.00 43.09 105 SER A N 1
ATOM 843 C CA . SER A 1 105 ? 14.777 -13.724 -8.993 1.00 43.09 105 SER A CA 1
ATOM 844 C C . SER A 1 105 ? 14.600 -12.220 -8.808 1.00 43.09 105 SER A C 1
ATOM 846 O O . SER A 1 105 ? 15.273 -11.595 -7.988 1.00 43.09 105 SER A O 1
ATOM 848 N N . HIS A 1 106 ? 13.669 -11.631 -9.558 1.00 43.59 106 HIS A N 1
ATOM 849 C CA . HIS A 1 106 ? 13.299 -10.224 -9.438 1.00 43.59 106 HIS A CA 1
ATOM 850 C C . HIS A 1 106 ? 12.837 -9.914 -8.007 1.00 43.59 106 HIS A C 1
ATOM 852 O O . HIS A 1 106 ? 12.004 -10.631 -7.457 1.00 43.59 106 HIS A O 1
ATOM 858 N N . ALA A 1 107 ? 13.359 -8.838 -7.408 1.00 53.88 107 ALA A N 1
ATOM 859 C CA . ALA A 1 107 ? 12.864 -8.355 -6.122 1.00 53.88 107 ALA A CA 1
ATOM 860 C C . ALA A 1 107 ? 11.344 -8.133 -6.203 1.00 53.88 107 ALA A C 1
ATOM 862 O O . ALA A 1 107 ? 10.865 -7.563 -7.184 1.00 53.88 107 ALA A O 1
ATOM 863 N N . CYS A 1 108 ? 10.592 -8.563 -5.196 1.00 52.72 108 CYS A N 1
ATOM 864 C CA . CYS A 1 108 ? 9.152 -8.323 -5.120 1.00 52.72 108 CYS A CA 1
ATOM 865 C C . CYS A 1 108 ? 8.758 -7.725 -3.770 1.00 52.72 108 CYS A C 1
ATOM 867 O O . CYS A 1 108 ? 9.502 -7.811 -2.786 1.00 52.72 108 CYS A O 1
ATOM 869 N N . VAL A 1 109 ? 7.599 -7.071 -3.778 1.00 56.44 109 VAL A N 1
ATOM 870 C CA . VA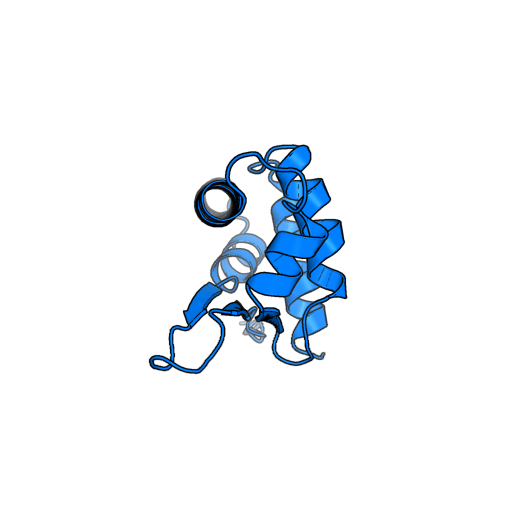L A 1 109 ? 6.917 -6.565 -2.592 1.00 56.44 109 VAL A CA 1
ATOM 871 C C . VAL A 1 109 ? 5.679 -7.417 -2.405 1.00 56.44 109 VAL A C 1
ATOM 873 O O . VAL A 1 109 ? 4.885 -7.556 -3.335 1.00 56.44 109 VAL A O 1
ATOM 876 N N . GLN A 1 110 ? 5.532 -7.993 -1.220 1.00 64.19 110 GLN A N 1
ATOM 877 C CA . GLN A 1 110 ? 4.276 -8.600 -0.807 1.00 64.19 110 GLN A CA 1
ATOM 878 C C . GLN A 1 110 ? 3.536 -7.634 0.096 1.00 64.19 110 GLN A C 1
ATOM 880 O O . GLN A 1 110 ? 4.140 -7.137 1.047 1.00 64.19 110 GLN A O 1
ATOM 885 N N . PHE A 1 111 ? 2.257 -7.421 -0.194 1.00 59.47 111 PHE A N 1
ATOM 886 C CA . PHE A 1 111 ? 1.290 -6.866 0.738 1.00 59.47 111 PHE A CA 1
ATOM 887 C C . PHE A 1 111 ? 0.506 -8.023 1.335 1.00 59.47 111 PHE A C 1
ATOM 889 O O . PHE A 1 111 ? -0.177 -8.750 0.621 1.00 59.47 111 PHE A O 1
ATOM 896 N N . ILE A 1 112 ? 0.631 -8.214 2.639 1.00 60.16 112 ILE A N 1
ATOM 897 C CA . ILE A 1 112 ? -0.183 -9.179 3.382 1.00 60.16 112 ILE A CA 1
ATOM 898 C C . ILE A 1 112 ? -1.203 -8.376 4.170 1.00 60.16 112 ILE A C 1
ATOM 900 O O . ILE A 1 112 ? -0.851 -7.318 4.669 1.00 60.16 112 ILE A O 1
ATOM 904 N N . ALA A 1 113 ? -2.436 -8.863 4.257 1.00 56.00 113 ALA A N 1
ATOM 905 C CA . ALA A 1 113 ? -3.416 -8.424 5.238 1.00 56.00 113 ALA A CA 1
ATOM 906 C C . ALA A 1 113 ? -4.122 -9.687 5.743 1.00 56.00 113 ALA A C 1
ATOM 908 O O . ALA A 1 113 ? -4.802 -10.370 4.971 1.00 56.00 113 ALA A O 1
ATOM 909 N N . ASP A 1 114 ? -3.881 -10.049 7.001 1.00 54.53 114 ASP A N 1
ATOM 910 C CA . ASP A 1 114 ? -4.437 -11.262 7.594 1.00 54.53 114 ASP A CA 1
ATOM 911 C C . ASP A 1 114 ? -5.919 -11.072 7.942 1.00 54.53 114 ASP A C 1
ATOM 913 O O . ASP A 1 114 ? -6.355 -10.025 8.421 1.00 54.53 114 ASP A O 1
ATOM 917 N N . ASN A 1 115 ? -6.702 -12.131 7.736 1.00 42.62 115 ASN A N 1
ATOM 918 C CA . ASN A 1 115 ? -8.051 -12.228 8.270 1.00 42.62 115 ASN A CA 1
ATOM 919 C C . ASN A 1 115 ? -7.947 -12.520 9.772 1.00 42.62 115 ASN A C 1
ATOM 921 O O . ASN A 1 115 ? -7.986 -13.683 10.177 1.00 42.62 115 ASN A O 1
ATOM 925 N N . MET A 1 116 ? -7.788 -11.493 10.608 1.00 43.31 116 MET A N 1
ATOM 926 C CA . MET A 1 116 ? -8.081 -11.675 12.025 1.00 43.31 116 MET A CA 1
ATOM 927 C C . MET A 1 116 ? -9.593 -11.833 12.137 1.00 43.31 116 MET A C 1
ATOM 929 O O . MET A 1 116 ? -10.358 -10.878 12.035 1.00 43.31 116 MET A O 1
ATOM 933 N N . ILE A 1 117 ? -10.023 -13.092 12.260 1.00 34.94 117 ILE A N 1
ATOM 934 C CA . ILE A 1 117 ? -11.334 -13.436 12.792 1.00 34.94 117 ILE A CA 1
ATOM 935 C C . ILE A 1 117 ? -11.431 -12.664 14.103 1.00 34.94 117 ILE A C 1
ATOM 937 O O . ILE A 1 117 ? -10.774 -13.031 15.077 1.00 34.94 117 ILE A O 1
ATOM 941 N N . LEU A 1 118 ? -12.204 -11.578 14.085 1.00 33.34 118 LEU A N 1
ATOM 942 C CA . LEU A 1 118 ? -12.701 -10.907 15.274 1.00 33.34 118 LEU A CA 1
ATOM 943 C C . LEU A 1 118 ? -13.230 -12.009 16.187 1.00 33.34 118 LEU A C 1
ATOM 945 O O . LEU A 1 118 ? -14.284 -12.595 15.922 1.00 33.34 118 LEU A O 1
ATOM 949 N N . LYS A 1 119 ? -12.470 -12.345 17.232 1.00 28.66 119 LYS A N 1
ATOM 950 C CA . LYS A 1 119 ? -13.041 -13.029 18.381 1.00 28.66 119 LYS A CA 1
ATOM 951 C C . LYS A 1 119 ? -14.001 -12.018 18.982 1.00 28.66 119 LYS A C 1
ATOM 953 O O . LYS A 1 119 ? -13.594 -11.133 19.721 1.00 28.66 119 LYS A O 1
ATOM 958 N N . ILE A 1 120 ? -15.263 -12.139 18.589 1.00 28.59 120 ILE A N 1
ATOM 959 C CA . ILE A 1 120 ? -16.379 -11.639 19.374 1.00 28.59 120 ILE A CA 1
ATOM 960 C C . ILE A 1 120 ? -16.270 -12.396 20.703 1.00 28.59 120 ILE A C 1
ATOM 962 O O . ILE A 1 120 ? -16.540 -13.599 20.747 1.00 28.59 120 ILE A O 1
ATOM 966 N N . LEU A 1 121 ? -15.736 -11.727 21.725 1.00 31.42 121 LEU A N 1
ATOM 967 C CA . LEU A 1 121 ? -15.940 -12.087 23.125 1.00 31.42 121 LEU A CA 1
ATOM 968 C C . LEU A 1 121 ? -17.147 -11.305 23.633 1.00 31.42 121 LEU A C 1
ATOM 970 O O . LEU A 1 121 ? -17.240 -10.104 23.293 1.00 31.42 121 LEU A O 1
#

Sequence (121 aa):
MTGLNYIHKAFQVLQNYKELGATDFRNLNIIIPLLDFNGFINKKDLINNLFKNSKNPDGAYRNFLFRLQSGIENAIEVANKQNKENDAELLMSIKIIKISKTKASHACVQFIADNMILKIL

Secondary structure (DSSP, 8-state):
--HHHHHHHHHHHHHHHT-S-HHHHHHHHHHGGG--TTSEEEHHHHHHHHTTT-SSHHHHHHHHHHHHHHHHHHHHHHHHHTT-HHHHHHHHT-EEEEE--TTTS--EEEEE---------

Radius of gyration: 14.85 Å; chains: 1; bounding box: 37×28×39 Å